Protein AF-A0A920KNQ4-F1 (afdb_monomer)

Foldseek 3Di:
DVCQLPDQEEEAEDELVVADDPVSLVVLVVNVVSVHHYAYEHEDCVPHDQCSSCVRVVVSVDPHYFYYYVVVRGRVVVNVCVVCVVVCDDDDDPPPPPVVPDDD

pLDDT: mean 85.43, std 14.53, range [45.97, 97.25]

Radius of gyration: 18.88 Å; Cα contacts (8 Å, |Δi|>4): 114; chains: 1; bounding box: 45×58×35 Å

Structure (mmCIF, N/CA/C/O backbone):
data_AF-A0A920KNQ4-F1
#
_entry.id   AF-A0A920KNQ4-F1
#
loop_
_atom_site.group_PDB
_atom_site.id
_atom_site.type_symbol
_atom_site.label_atom_id
_atom_site.label_alt_id
_atom_site.label_comp_id
_atom_site.label_asym_id
_atom_site.label_entity_id
_atom_site.label_seq_id
_atom_site.pdbx_PDB_ins_code
_atom_site.Cartn_x
_atom_site.Cartn_y
_atom_site.Cartn_z
_atom_site.occupancy
_atom_site.B_iso_or_equiv
_atom_site.auth_seq_id
_atom_site.auth_comp_id
_atom_site.auth_asym_id
_atom_site.auth_atom_id
_atom_site.pdbx_PDB_model_num
ATOM 1 N N . MET A 1 1 ? -18.143 -5.993 2.016 1.00 68.12 1 MET A N 1
ATOM 2 C CA . MET A 1 1 ? -17.535 -5.446 3.249 1.00 68.12 1 MET A CA 1
ATOM 3 C C . MET A 1 1 ? -17.301 -6.490 4.341 1.00 68.12 1 MET A C 1
ATOM 5 O O . MET A 1 1 ? -16.342 -6.309 5.073 1.00 68.12 1 MET A O 1
ATOM 9 N N . ALA A 1 2 ? -18.076 -7.586 4.433 1.00 80.88 2 ALA A N 1
ATOM 10 C CA . ALA A 1 2 ? -17.830 -8.662 5.414 1.00 80.88 2 ALA A CA 1
ATOM 11 C C . ALA A 1 2 ? -16.375 -9.174 5.406 1.00 80.88 2 ALA A C 1
ATOM 13 O O . ALA A 1 2 ? -15.750 -9.248 6.453 1.00 80.88 2 ALA A O 1
ATOM 14 N N . ALA A 1 3 ? -15.792 -9.359 4.218 1.00 87.06 3 ALA A N 1
ATOM 15 C CA . ALA A 1 3 ? -14.395 -9.770 4.077 1.00 87.06 3 ALA A CA 1
ATOM 16 C C . ALA A 1 3 ? -13.383 -8.821 4.755 1.00 87.06 3 ALA A C 1
ATOM 18 O O . ALA A 1 3 ? -12.422 -9.290 5.341 1.00 87.06 3 ALA A O 1
ATOM 19 N N . ILE A 1 4 ? -13.595 -7.499 4.718 1.00 86.75 4 ILE A N 1
ATOM 20 C CA . ILE A 1 4 ? -12.705 -6.532 5.394 1.00 86.75 4 ILE A CA 1
ATOM 21 C C . ILE A 1 4 ? -12.881 -6.616 6.914 1.00 86.75 4 ILE A C 1
ATOM 23 O O . ILE A 1 4 ? -11.916 -6.499 7.662 1.00 86.75 4 ILE A O 1
ATOM 27 N N . ALA A 1 5 ? -14.116 -6.824 7.377 1.00 86.25 5 ALA A N 1
ATOM 28 C CA . ALA A 1 5 ? -14.410 -6.953 8.800 1.00 86.25 5 ALA A CA 1
ATOM 29 C C . ALA A 1 5 ? -13.807 -8.236 9.400 1.00 86.25 5 ALA A C 1
ATOM 31 O O . ALA A 1 5 ? -13.310 -8.209 10.526 1.00 86.25 5 ALA A O 1
ATOM 32 N N . GLU A 1 6 ? -13.812 -9.329 8.640 1.00 90.56 6 GLU A N 1
ATOM 33 C CA . GLU A 1 6 ? -13.251 -10.623 9.040 1.00 90.56 6 GLU A CA 1
ATOM 34 C C . GLU A 1 6 ? -11.733 -10.699 8.845 1.00 90.56 6 GLU A C 1
ATOM 36 O O . GLU A 1 6 ? -11.073 -11.438 9.565 1.00 90.56 6 GLU A O 1
ATOM 41 N N . ALA A 1 7 ? -11.165 -9.918 7.920 1.00 92.12 7 ALA A N 1
ATOM 42 C CA . ALA A 1 7 ? -9.735 -9.942 7.646 1.00 92.12 7 ALA A CA 1
ATOM 43 C C . ALA A 1 7 ? -8.901 -9.439 8.829 1.00 92.12 7 ALA A C 1
ATOM 45 O O . ALA A 1 7 ? -9.199 -8.424 9.463 1.00 92.12 7 ALA A O 1
ATOM 46 N N . ASP A 1 8 ? -7.799 -10.134 9.052 1.00 91.44 8 ASP A N 1
ATOM 47 C CA . ASP A 1 8 ? -6.727 -9.778 9.970 1.00 91.44 8 ASP A CA 1
ATOM 48 C C . ASP A 1 8 ? -5.918 -8.561 9.495 1.00 91.44 8 ASP A C 1
ATOM 50 O O . ASP A 1 8 ? -5.600 -7.650 10.261 1.00 91.44 8 ASP A O 1
ATOM 54 N N . VAL A 1 9 ? -5.634 -8.527 8.193 1.00 93.12 9 VAL A N 1
ATOM 55 C CA . VAL A 1 9 ? -4.904 -7.460 7.508 1.00 93.12 9 VAL A CA 1
ATOM 56 C C . VAL A 1 9 ? -5.436 -7.305 6.086 1.00 93.12 9 VAL A C 1
ATOM 58 O O . VAL A 1 9 ? -5.807 -8.283 5.435 1.00 93.12 9 VAL A O 1
ATOM 61 N N . VAL A 1 10 ? -5.475 -6.070 5.587 1.00 94.88 10 VAL A N 1
ATOM 62 C CA . VAL A 1 10 ? -5.934 -5.755 4.228 1.00 94.88 10 VAL A CA 1
ATOM 63 C C . VAL A 1 10 ? -4.767 -5.289 3.360 1.00 94.88 10 VAL A C 1
ATOM 65 O O . VAL A 1 10 ? -3.984 -4.430 3.756 1.00 94.88 10 VAL A O 1
ATOM 68 N N . LEU A 1 11 ? -4.669 -5.812 2.138 1.00 96.06 11 LEU A N 1
ATOM 69 C CA . LEU A 1 11 ? -3.767 -5.284 1.113 1.00 96.06 11 LEU A CA 1
ATOM 70 C C . LEU A 1 11 ? -4.577 -4.426 0.141 1.00 96.06 11 LEU A C 1
ATOM 72 O O . LEU A 1 11 ? -5.382 -4.950 -0.630 1.00 96.06 11 LEU A O 1
ATOM 76 N N . LEU A 1 12 ? -4.379 -3.109 0.182 1.00 96.00 12 LEU A N 1
ATOM 77 C CA . LEU A 1 12 ? -4.985 -2.186 -0.770 1.00 96.00 12 LEU A CA 1
ATOM 78 C C . LEU A 1 12 ? -4.095 -2.104 -2.012 1.00 96.00 12 LEU A C 1
ATOM 80 O O . LEU A 1 12 ? -3.032 -1.493 -1.974 1.00 96.00 12 LEU A O 1
ATOM 84 N N . LEU A 1 13 ? -4.517 -2.741 -3.101 1.00 95.81 13 LEU A N 1
ATOM 85 C CA . LEU A 1 13 ? -3.758 -2.800 -4.348 1.00 95.81 13 LEU A CA 1
ATOM 86 C C . LEU A 1 13 ? -4.149 -1.651 -5.287 1.00 95.81 13 LEU A C 1
ATOM 88 O O . LEU A 1 13 ? -5.316 -1.539 -5.656 1.00 95.81 13 LEU A O 1
ATOM 92 N N . VAL A 1 14 ? -3.169 -0.862 -5.723 1.00 95.44 14 VAL A N 1
ATOM 93 C CA . VAL A 1 14 ? -3.333 0.253 -6.675 1.00 95.44 14 VAL A CA 1
ATOM 94 C C . VAL A 1 14 ? -2.428 0.071 -7.896 1.00 95.44 14 VAL A C 1
ATOM 96 O O . VAL A 1 14 ? -1.510 -0.753 -7.890 1.00 95.44 14 VAL A O 1
ATOM 99 N N . ASP A 1 15 ? -2.699 0.812 -8.970 1.00 93.62 15 ASP A N 1
ATOM 100 C CA . ASP A 1 15 ? -1.928 0.764 -10.216 1.00 93.62 15 ASP A CA 1
ATOM 101 C C . ASP A 1 15 ? -0.935 1.933 -10.290 1.00 93.62 15 ASP A C 1
ATOM 103 O O . ASP A 1 15 ? -1.315 3.073 -10.547 1.00 93.62 15 ASP A O 1
ATOM 107 N N . GLY A 1 16 ? 0.354 1.644 -10.112 1.00 92.81 16 GLY A N 1
ATOM 108 C CA . GLY A 1 16 ? 1.420 2.643 -10.155 1.00 92.81 16 GLY A CA 1
ATOM 109 C C . GLY A 1 16 ? 1.639 3.285 -11.527 1.00 92.81 16 GLY A C 1
ATOM 11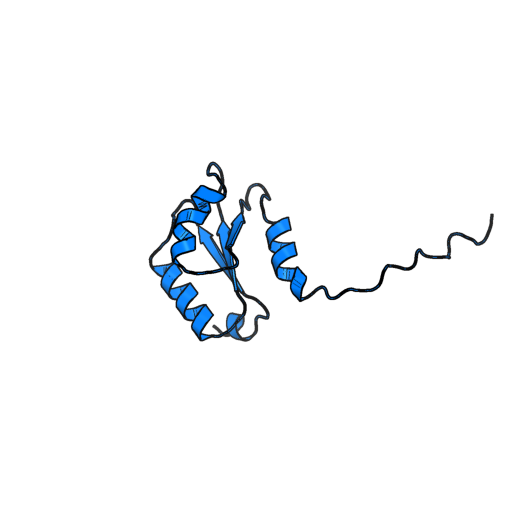0 O O . GLY A 1 16 ? 2.206 4.368 -11.595 1.00 92.81 16 GLY A O 1
ATOM 111 N N . ARG A 1 17 ? 1.176 2.668 -12.625 1.00 90.12 17 ARG A N 1
ATOM 112 C CA . ARG A 1 17 ? 1.241 3.273 -13.970 1.00 90.12 17 ARG A CA 1
ATOM 113 C C . ARG A 1 17 ? 0.084 4.219 -14.231 1.00 90.12 17 ARG A C 1
ATOM 115 O O . ARG A 1 17 ? 0.244 5.168 -14.994 1.00 90.12 17 ARG A O 1
ATOM 122 N N . ALA A 1 18 ? -1.074 3.937 -13.641 1.00 90.62 18 ALA A N 1
ATOM 123 C CA . ALA A 1 18 ? -2.220 4.836 -13.694 1.00 90.62 18 ALA A CA 1
ATOM 124 C C . ALA A 1 18 ? -2.047 6.044 -12.757 1.00 90.62 18 ALA A C 1
ATOM 126 O O . ALA A 1 18 ? -2.744 7.043 -12.932 1.00 90.62 18 ALA A O 1
ATOM 127 N N . GLY A 1 19 ? -1.131 5.950 -11.786 1.00 90.75 19 GLY A N 1
ATOM 128 C CA . GLY A 1 19 ? -0.959 6.950 -10.737 1.00 90.75 19 GLY A CA 1
ATOM 129 C C . GLY A 1 19 ? -2.143 6.962 -9.773 1.00 90.75 19 GLY A C 1
ATOM 130 O O . GLY A 1 19 ? -3.005 6.079 -9.814 1.00 90.75 19 GLY A O 1
ATOM 131 N N . LEU A 1 20 ? -2.192 7.971 -8.902 1.00 92.94 20 LEU A N 1
ATOM 132 C CA . LEU A 1 20 ? -3.267 8.079 -7.919 1.00 92.94 20 LEU A CA 1
ATOM 133 C C . LEU A 1 20 ? -4.616 8.367 -8.593 1.00 92.94 20 LEU A C 1
ATOM 135 O O . LEU A 1 20 ? -4.754 9.340 -9.337 1.00 92.94 20 LEU A O 1
ATOM 139 N N . GLN A 1 21 ? -5.626 7.546 -8.296 1.00 93.50 21 GLN A N 1
ATOM 140 C CA . GLN A 1 21 ? -6.987 7.731 -8.791 1.00 93.50 21 GLN A CA 1
ATOM 141 C C . GLN A 1 21 ? -7.920 8.259 -7.687 1.00 93.50 21 GLN A C 1
ATOM 143 O O . GLN A 1 21 ? -7.756 7.904 -6.520 1.00 93.50 21 GLN A O 1
ATOM 148 N N . PRO A 1 22 ? -8.980 9.023 -8.027 1.00 88.31 22 PRO A N 1
ATOM 149 C CA . PRO A 1 22 ? -9.934 9.539 -7.035 1.00 88.31 22 PRO A CA 1
ATOM 150 C C . PRO A 1 22 ? -10.594 8.455 -6.162 1.00 88.31 22 PRO A C 1
ATOM 152 O O . PRO A 1 22 ? -10.989 8.701 -5.022 1.00 88.31 22 PRO A O 1
ATOM 155 N N . GLY A 1 23 ? -10.723 7.234 -6.692 1.00 91.81 23 GLY A N 1
ATOM 156 C CA . GLY A 1 23 ? -11.249 6.091 -5.944 1.00 91.81 23 GLY A CA 1
ATOM 157 C C . GLY A 1 23 ? -10.322 5.610 -4.822 1.00 91.81 23 GLY A C 1
ATOM 158 O O . GLY A 1 23 ? -10.813 5.122 -3.803 1.00 91.81 23 GLY A O 1
ATOM 159 N N . ASP A 1 24 ? -9.008 5.790 -4.964 1.00 93.94 24 ASP A N 1
ATOM 160 C CA . ASP A 1 24 ? -8.012 5.290 -4.011 1.00 93.94 24 ASP A CA 1
ATOM 161 C C . ASP A 1 24 ? -8.084 6.054 -2.683 1.00 93.94 24 ASP A C 1
ATOM 163 O O . ASP A 1 24 ? -8.069 5.446 -1.612 1.00 93.94 24 ASP A O 1
ATOM 167 N N . GLU A 1 25 ? -8.270 7.378 -2.736 1.00 92.81 25 GLU A N 1
ATOM 168 C CA . GLU A 1 25 ? -8.470 8.220 -1.546 1.00 92.81 25 GLU A CA 1
ATOM 169 C C . GLU A 1 25 ? -9.694 7.784 -0.733 1.00 92.81 25 GLU A C 1
ATOM 171 O O . GLU A 1 25 ? -9.655 7.709 0.501 1.00 92.81 25 GLU A O 1
ATOM 176 N N . SER A 1 26 ? -10.782 7.443 -1.430 1.00 93.38 26 SER A N 1
ATOM 177 C CA . SER A 1 26 ? -12.015 6.963 -0.800 1.00 93.38 26 SER A CA 1
ATOM 178 C C . SER A 1 26 ? -11.804 5.611 -0.110 1.00 93.38 26 SER A C 1
ATOM 180 O O . SER A 1 26 ? -12.295 5.403 1.002 1.00 93.38 26 SER A O 1
ATOM 182 N N . LEU A 1 27 ? -11.035 4.706 -0.725 1.00 93.25 27 LEU A N 1
ATOM 183 C CA . LEU A 1 27 ? -10.705 3.400 -0.146 1.00 93.25 27 LEU A CA 1
ATOM 184 C C . LEU A 1 27 ? -9.789 3.527 1.076 1.00 93.25 27 LEU A C 1
ATOM 186 O O . LEU A 1 27 ? -10.058 2.898 2.098 1.00 93.25 27 LEU A O 1
ATOM 190 N N . VAL A 1 28 ? -8.757 4.374 1.014 1.00 94.12 28 VAL A N 1
ATOM 191 C CA . VAL A 1 28 ? -7.878 4.653 2.164 1.00 94.12 28 VAL A CA 1
ATOM 192 C C . VAL A 1 28 ? -8.672 5.246 3.324 1.00 94.12 28 VAL A C 1
ATOM 194 O O . VAL A 1 28 ? -8.515 4.819 4.469 1.00 94.12 28 VAL A O 1
ATOM 197 N N . THR A 1 29 ? -9.555 6.204 3.035 1.00 93.75 29 THR A N 1
ATOM 198 C CA . THR A 1 29 ? -10.418 6.824 4.048 1.00 93.75 29 THR A CA 1
ATOM 199 C C . THR A 1 29 ? -11.318 5.781 4.700 1.00 93.75 29 THR A C 1
ATOM 201 O O . THR A 1 29 ? -11.386 5.709 5.926 1.00 93.75 29 THR A O 1
ATOM 204 N N . HIS A 1 30 ? -11.939 4.919 3.893 1.00 92.75 30 HIS A N 1
ATOM 205 C CA . HIS A 1 30 ? -12.771 3.834 4.395 1.00 92.75 30 HIS A CA 1
ATOM 206 C C . HIS A 1 30 ? -11.987 2.876 5.302 1.00 92.75 30 HIS A C 1
ATOM 208 O O . HIS A 1 30 ? -12.425 2.613 6.422 1.00 92.75 30 HIS A O 1
ATOM 214 N N . LEU A 1 31 ? -10.808 2.415 4.862 1.00 93.50 31 LEU A N 1
ATOM 215 C CA . LEU A 1 31 ? -9.970 1.490 5.630 1.00 93.50 31 LEU A CA 1
ATOM 216 C C . LEU A 1 31 ? -9.535 2.084 6.975 1.00 93.50 31 LEU A C 1
ATOM 218 O O . LEU A 1 31 ? -9.646 1.401 7.997 1.00 93.50 31 LEU A O 1
ATOM 222 N N . ARG A 1 32 ? -9.155 3.371 6.997 1.00 92.94 32 ARG A N 1
ATOM 223 C CA . ARG A 1 32 ? -8.866 4.114 8.235 1.00 92.94 32 ARG A CA 1
ATOM 224 C C . ARG A 1 32 ? -10.060 4.143 9.185 1.00 92.94 32 ARG A C 1
ATOM 226 O O . ARG A 1 32 ? -9.879 3.911 10.376 1.00 92.94 32 ARG A O 1
ATOM 233 N N . THR A 1 33 ? -11.270 4.392 8.681 1.00 92.62 33 THR A N 1
ATOM 234 C CA . THR A 1 33 ? -12.484 4.410 9.515 1.00 92.62 33 THR A CA 1
ATOM 235 C C . THR A 1 33 ? -12.799 3.039 10.116 1.00 92.62 33 THR A C 1
ATOM 237 O O . THR A 1 33 ? -13.256 2.969 11.253 1.00 92.62 33 THR A O 1
ATOM 240 N N . THR A 1 34 ? -12.528 1.943 9.401 1.00 90.75 34 THR A N 1
ATOM 241 C CA . THR A 1 34 ? -12.680 0.581 9.948 1.00 90.75 34 THR A CA 1
ATOM 242 C C . THR A 1 34 ? -11.674 0.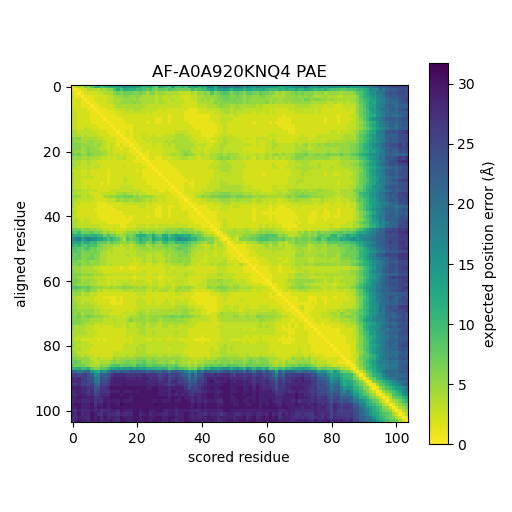231 11.046 1.00 90.75 34 THR A C 1
ATOM 244 O O . THR A 1 34 ? -11.911 -0.726 11.778 1.00 90.75 34 THR A O 1
ATOM 247 N N . GLY A 1 35 ? -10.543 0.941 11.147 1.00 89.19 35 GLY A N 1
ATOM 248 C CA . GLY A 1 35 ? -9.477 0.647 12.115 1.00 89.19 35 GLY A CA 1
ATOM 249 C C . GLY A 1 35 ? -8.714 -0.659 11.852 1.00 89.19 35 GLY A C 1
ATOM 250 O O . GLY A 1 35 ? -7.918 -1.083 12.687 1.00 89.19 35 GLY A O 1
ATOM 251 N N . LYS A 1 36 ? -8.949 -1.311 10.708 1.00 89.81 36 LYS A N 1
ATOM 252 C CA . LYS A 1 36 ? -8.257 -2.544 10.320 1.00 89.81 36 LYS A CA 1
ATOM 253 C C . LYS A 1 36 ? -6.841 -2.226 9.824 1.00 89.81 36 LYS A C 1
ATOM 255 O O . LYS A 1 36 ? -6.696 -1.302 9.019 1.00 89.81 36 LYS A O 1
ATOM 260 N N . PRO A 1 37 ? -5.812 -2.991 10.239 1.00 91.81 37 PRO A N 1
ATOM 261 C CA . PRO A 1 37 ? -4.472 -2.860 9.680 1.00 91.81 37 PRO A CA 1
ATOM 262 C C . PRO A 1 37 ? -4.504 -3.036 8.162 1.00 91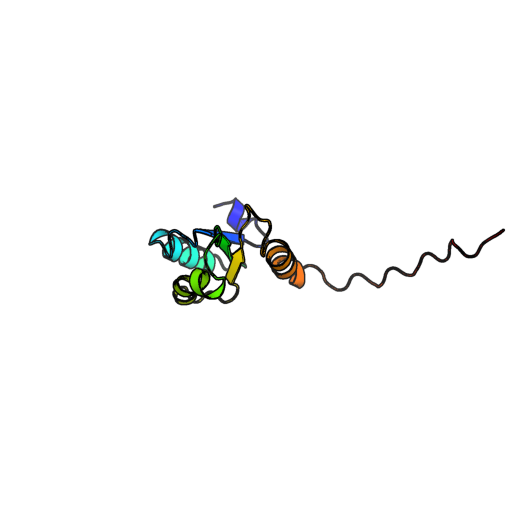.81 37 PRO A C 1
ATOM 264 O O . PRO A 1 37 ? -5.096 -3.992 7.652 1.00 91.81 37 PRO A O 1
ATOM 267 N N . PHE A 1 38 ? -3.867 -2.125 7.429 1.00 94.69 38 PHE A N 1
ATOM 268 C CA . PHE A 1 38 ? -3.765 -2.241 5.982 1.00 94.69 38 PHE A CA 1
ATOM 269 C C . PHE A 1 38 ? -2.404 -1.795 5.455 1.00 94.69 38 PHE A C 1
ATOM 271 O O . PHE A 1 38 ? -1.728 -0.955 6.046 1.00 94.69 38 PHE A O 1
ATOM 278 N N . HIS A 1 39 ? -2.026 -2.368 4.316 1.00 96.12 39 HIS A N 1
ATOM 279 C CA . HIS A 1 39 ? -0.816 -2.037 3.572 1.00 96.12 39 HIS A CA 1
ATOM 280 C C . HIS A 1 39 ? -1.219 -1.536 2.189 1.00 96.12 39 HIS A C 1
ATOM 282 O O . HIS A 1 39 ? -2.059 -2.155 1.529 1.00 96.12 39 HIS A O 1
ATOM 288 N N . LEU A 1 40 ? -0.613 -0.441 1.735 1.00 97.00 40 LEU A N 1
ATOM 289 C CA . LEU A 1 40 ? -0.798 0.039 0.371 1.00 97.00 40 LEU A CA 1
ATOM 290 C C . LEU A 1 40 ? 0.205 -0.666 -0.541 1.00 97.00 40 LEU A C 1
ATOM 292 O O . LEU A 1 40 ? 1.409 -0.625 -0.302 1.00 97.00 40 LEU A O 1
ATOM 296 N N . VAL A 1 41 ? -0.284 -1.310 -1.592 1.00 97.25 41 VAL A N 1
ATOM 297 C CA . VAL A 1 41 ? 0.525 -2.072 -2.540 1.00 97.25 41 VAL A CA 1
ATOM 298 C C . VAL A 1 41 ? 0.425 -1.409 -3.907 1.00 97.25 41 VAL A C 1
ATOM 300 O O . VAL A 1 41 ? -0.600 -1.504 -4.579 1.00 97.25 41 VAL A O 1
ATOM 303 N N . VAL A 1 42 ? 1.497 -0.742 -4.327 1.00 96.44 42 VAL A N 1
ATOM 304 C CA . VAL A 1 42 ? 1.571 -0.061 -5.625 1.00 96.44 42 VAL A CA 1
ATOM 305 C C . VAL A 1 42 ? 2.075 -1.059 -6.658 1.00 96.44 42 VAL A C 1
ATOM 307 O O . VAL A 1 42 ? 3.261 -1.377 -6.704 1.00 96.44 42 VAL A O 1
ATOM 310 N N . ASN A 1 43 ? 1.171 -1.614 -7.459 1.00 95.81 43 ASN A N 1
ATOM 311 C CA . ASN A 1 43 ? 1.492 -2.650 -8.435 1.00 95.81 43 ASN A CA 1
ATOM 312 C C . ASN A 1 43 ? 1.813 -2.061 -9.813 1.00 95.81 43 ASN A C 1
ATOM 314 O O . ASN A 1 43 ? 1.530 -0.901 -10.092 1.00 95.81 43 ASN A O 1
ATOM 318 N N . LYS A 1 44 ? 2.340 -2.902 -10.706 1.00 94.12 44 LYS A N 1
ATOM 319 C CA . LYS A 1 44 ? 2.688 -2.562 -12.094 1.00 94.12 44 LYS A CA 1
ATOM 320 C C . LYS A 1 44 ? 3.793 -1.515 -12.213 1.00 94.12 44 LYS A C 1
ATOM 322 O O . LYS A 1 44 ? 3.811 -0.736 -13.153 1.00 94.12 44 LYS A O 1
ATOM 327 N N . ILE A 1 45 ? 4.771 -1.522 -11.311 1.00 92.62 45 ILE A N 1
ATOM 328 C CA . ILE A 1 45 ? 5.942 -0.632 -11.428 1.00 92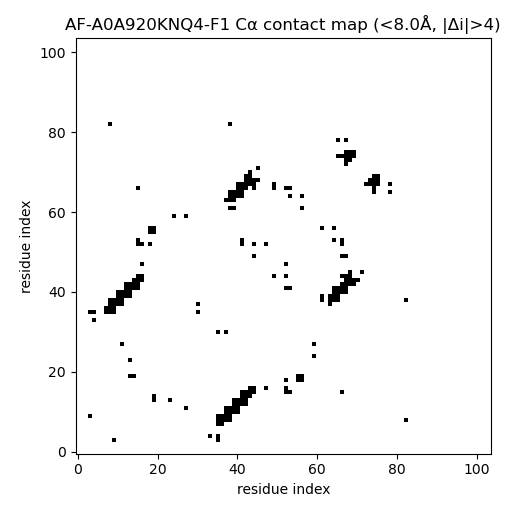.62 45 ILE A CA 1
ATOM 329 C C . ILE A 1 45 ? 6.914 -1.062 -12.552 1.00 92.62 45 ILE A C 1
ATOM 331 O O . ILE A 1 45 ? 8.084 -0.684 -12.567 1.00 92.62 45 ILE A O 1
ATOM 335 N N . ASP A 1 46 ? 6.478 -1.911 -13.488 1.00 89.44 46 ASP A N 1
ATOM 336 C CA . ASP A 1 46 ? 7.275 -2.300 -14.645 1.00 89.44 46 ASP A CA 1
ATOM 337 C C . ASP A 1 46 ? 7.695 -1.068 -15.458 1.00 89.44 46 ASP A C 1
ATOM 339 O O . ASP A 1 46 ? 6.877 -0.258 -15.881 1.00 89.44 46 ASP A O 1
ATOM 343 N N . GLY A 1 47 ? 9.006 -0.914 -15.653 1.00 82.69 47 GLY A N 1
ATOM 344 C CA . GLY A 1 47 ? 9.574 0.206 -16.408 1.00 82.69 47 GLY A CA 1
ATOM 345 C C . GLY A 1 47 ? 9.609 1.550 -15.672 1.00 82.69 47 GLY A C 1
ATOM 346 O O . GLY A 1 47 ? 10.094 2.519 -16.250 1.00 82.69 47 GLY A O 1
ATOM 347 N N . VAL A 1 48 ? 9.163 1.615 -14.413 1.00 79.06 48 VAL A N 1
ATOM 348 C CA . VAL A 1 48 ? 9.202 2.819 -13.568 1.00 79.06 48 VAL A CA 1
ATOM 349 C C . VAL A 1 48 ? 10.021 2.518 -12.305 1.00 79.06 48 VAL A C 1
ATOM 351 O O . VAL A 1 48 ? 10.001 1.400 -11.790 1.00 79.06 48 VAL A O 1
ATOM 354 N N . GLY A 1 49 ? 10.811 3.482 -11.825 1.00 82.44 49 GLY A N 1
ATOM 355 C CA . GLY A 1 49 ? 11.555 3.325 -10.568 1.00 82.44 49 GLY A CA 1
ATOM 356 C C . GLY A 1 49 ? 10.614 3.226 -9.362 1.00 82.44 49 GLY A C 1
A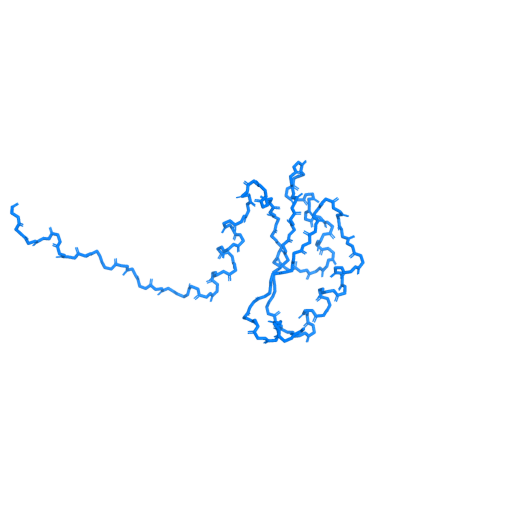TOM 357 O O . GLY A 1 49 ? 9.549 3.837 -9.380 1.00 82.44 49 GLY A O 1
ATOM 358 N N . GLU A 1 50 ? 11.007 2.489 -8.316 1.00 84.56 50 GLU A N 1
ATOM 359 C CA . GLU A 1 50 ? 10.195 2.306 -7.095 1.00 84.56 50 GLU A CA 1
ATOM 360 C C . GLU A 1 50 ? 9.774 3.648 -6.476 1.00 84.56 50 GLU A C 1
ATOM 362 O O . GLU A 1 50 ? 8.594 3.846 -6.196 1.00 84.56 50 GLU A O 1
ATOM 367 N N . ASP A 1 51 ? 10.712 4.593 -6.363 1.00 85.88 51 ASP A N 1
ATOM 368 C CA . ASP A 1 51 ? 10.467 5.917 -5.776 1.00 85.88 51 ASP A CA 1
ATOM 369 C C . ASP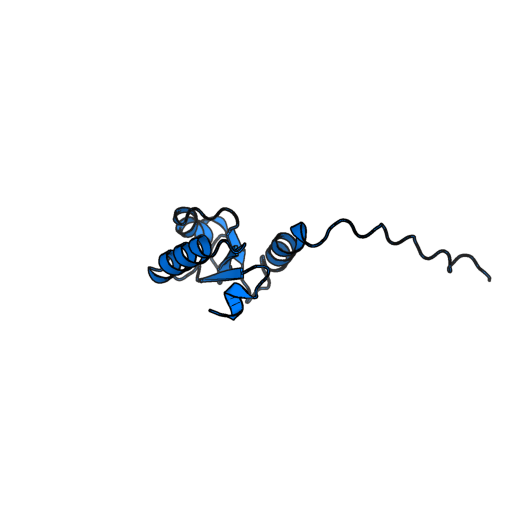 A 1 51 ? 9.493 6.762 -6.607 1.00 85.88 51 ASP A C 1
ATOM 371 O O . ASP A 1 51 ? 8.656 7.475 -6.059 1.00 85.88 51 ASP A O 1
ATOM 375 N N . ILE A 1 52 ? 9.578 6.659 -7.938 1.00 87.62 52 ILE A N 1
ATOM 376 C CA . ILE A 1 52 ? 8.699 7.389 -8.862 1.00 87.62 52 ILE A CA 1
ATOM 377 C C . ILE A 1 52 ? 7.296 6.790 -8.817 1.00 87.62 52 ILE A C 1
ATOM 379 O O . ILE A 1 52 ? 6.315 7.515 -8.767 1.00 87.62 52 ILE A O 1
ATOM 383 N N . ALA A 1 53 ? 7.182 5.463 -8.806 1.00 86.50 53 ALA A N 1
ATOM 384 C CA . ALA A 1 53 ? 5.880 4.818 -8.725 1.00 86.50 53 ALA A CA 1
ATOM 385 C C . ALA A 1 53 ? 5.185 5.086 -7.380 1.00 86.50 53 ALA A C 1
ATOM 387 O O . ALA A 1 53 ? 3.962 5.135 -7.333 1.00 86.50 53 ALA A O 1
ATOM 388 N N . ALA A 1 54 ? 5.945 5.253 -6.293 1.00 88.69 54 ALA A N 1
ATOM 389 C CA . ALA A 1 54 ? 5.407 5.532 -4.965 1.00 88.69 54 ALA A CA 1
ATOM 390 C C . ALA A 1 54 ? 5.138 7.025 -4.697 1.00 88.69 54 ALA A C 1
ATOM 392 O O . ALA A 1 54 ? 4.373 7.326 -3.777 1.00 88.69 54 ALA A O 1
ATOM 393 N N . SER A 1 55 ? 5.724 7.952 -5.473 1.00 91.12 55 SER A N 1
ATOM 394 C CA . SER A 1 55 ? 5.686 9.399 -5.190 1.00 91.12 55 SER A CA 1
ATOM 395 C C . SER A 1 55 ? 4.270 9.922 -4.979 1.00 91.12 55 SER A C 1
ATOM 397 O O . SER A 1 55 ? 3.980 10.583 -3.981 1.00 91.12 55 SER A O 1
ATOM 399 N N . ASP A 1 56 ? 3.375 9.548 -5.887 1.00 89.31 56 ASP A N 1
ATOM 400 C CA . ASP A 1 56 ? 1.996 10.027 -5.927 1.00 89.31 56 ASP A CA 1
ATOM 401 C C . ASP A 1 56 ? 1.140 9.422 -4.813 1.00 89.31 56 ASP A C 1
ATOM 403 O O . ASP A 1 56 ? 0.053 9.912 -4.530 1.00 89.31 56 ASP A O 1
ATOM 407 N N . PHE A 1 57 ? 1.607 8.361 -4.159 1.00 93.81 57 PHE A N 1
ATOM 408 C CA . PHE A 1 57 ? 0.858 7.671 -3.114 1.00 93.81 57 PHE A CA 1
ATOM 409 C C . PHE A 1 57 ? 1.260 8.122 -1.707 1.00 93.81 57 PHE A C 1
ATOM 411 O O . PHE A 1 57 ? 0.483 7.936 -0.772 1.00 93.81 57 PHE A O 1
ATOM 418 N N . TYR A 1 58 ? 2.404 8.798 -1.537 1.00 92.06 58 TYR A N 1
ATOM 419 C CA . TYR A 1 58 ? 2.771 9.397 -0.247 1.00 92.06 58 TYR A CA 1
ATOM 420 C C . TYR A 1 58 ? 1.768 10.457 0.223 1.00 92.06 58 TYR A C 1
ATOM 422 O O . TYR A 1 58 ? 1.550 10.600 1.426 1.00 92.06 58 TYR A O 1
ATOM 430 N N . GLN A 1 59 ? 1.095 11.153 -0.701 1.00 92.38 59 GLN A N 1
ATOM 431 C CA . GLN A 1 59 ? 0.069 12.144 -0.353 1.00 92.38 59 GLN A CA 1
ATOM 432 C C . GLN A 1 59 ? -1.153 11.535 0.354 1.00 92.38 59 GLN A C 1
ATOM 434 O O . GLN A 1 59 ? -1.876 12.242 1.051 1.00 92.38 59 GLN A O 1
ATOM 439 N N . LEU A 1 60 ? -1.353 10.215 0.248 1.00 93.12 60 LEU A N 1
ATOM 440 C CA . LEU A 1 60 ? -2.394 9.509 0.992 1.00 93.12 60 LEU A CA 1
ATOM 441 C C . LEU A 1 60 ? -2.094 9.442 2.496 1.00 93.12 60 LEU A C 1
ATOM 443 O O . LEU A 1 60 ? -2.998 9.132 3.275 1.00 93.12 60 LEU A O 1
ATOM 447 N N . GLY A 1 61 ? -0.856 9.721 2.924 1.00 92.06 61 GLY A N 1
ATOM 448 C CA . GLY A 1 61 ? -0.421 9.667 4.323 1.00 92.06 61 GLY A CA 1
ATOM 449 C C . GLY A 1 61 ? -0.414 8.247 4.894 1.00 92.06 61 GLY A C 1
ATOM 450 O O . GLY A 1 61 ? -0.755 8.046 6.058 1.00 92.06 61 GLY A O 1
ATOM 451 N N . VAL A 1 62 ? -0.161 7.250 4.047 1.00 92.75 62 VAL A N 1
ATOM 452 C CA . VAL A 1 62 ? -0.063 5.843 4.449 1.00 92.75 62 VAL A CA 1
ATOM 453 C C . VAL A 1 62 ? 1.403 5.516 4.711 1.00 92.75 62 VAL A C 1
ATOM 455 O O . VAL A 1 62 ? 2.242 5.763 3.851 1.00 92.75 62 VAL A O 1
ATOM 458 N N . ASP A 1 63 ? 1.704 4.931 5.869 1.00 86.88 63 ASP A N 1
ATOM 459 C CA . ASP A 1 63 ? 3.089 4.639 6.262 1.00 86.88 63 ASP A CA 1
ATOM 460 C C . ASP A 1 63 ? 3.663 3.408 5.539 1.00 86.88 63 ASP A C 1
ATOM 462 O O . ASP A 1 63 ? 4.830 3.371 5.154 1.00 86.88 63 ASP A O 1
ATOM 466 N N . LEU A 1 64 ? 2.835 2.377 5.341 1.00 91.06 64 LEU A N 1
ATOM 467 C CA . LEU A 1 64 ? 3.253 1.079 4.806 1.00 91.06 64 LEU A CA 1
ATOM 468 C C . LEU A 1 64 ? 2.943 0.973 3.309 1.00 91.06 64 LEU A C 1
ATOM 470 O O . LEU A 1 64 ? 1.960 0.341 2.914 1.00 91.06 64 LEU A O 1
ATOM 474 N N . ILE A 1 65 ? 3.799 1.583 2.485 1.00 95.31 65 ILE A N 1
ATOM 475 C CA . ILE A 1 65 ? 3.717 1.546 1.016 1.00 95.31 65 ILE A CA 1
ATOM 476 C C . ILE A 1 65 ? 4.692 0.504 0.449 1.00 95.31 65 ILE A C 1
ATOM 478 O O . ILE A 1 65 ? 5.884 0.511 0.755 1.00 95.31 65 ILE A O 1
ATOM 482 N N . HIS A 1 66 ? 4.183 -0.378 -0.413 1.00 96.06 66 HIS A N 1
ATOM 483 C CA . HIS A 1 66 ? 4.922 -1.491 -1.010 1.00 96.06 66 HIS A CA 1
ATOM 484 C C . HIS A 1 66 ? 4.853 -1.431 -2.539 1.00 96.06 66 HIS A C 1
ATOM 486 O O . HIS A 1 66 ? 3.873 -1.902 -3.122 1.00 96.06 66 HIS A O 1
ATOM 492 N N . PRO A 1 67 ? 5.870 -0.872 -3.213 1.00 95.62 67 PRO A N 1
ATOM 493 C CA . PRO A 1 67 ? 5.957 -0.918 -4.666 1.00 95.62 67 PRO A CA 1
ATOM 494 C C . PRO A 1 67 ? 6.323 -2.336 -5.136 1.00 95.62 67 PRO A C 1
ATOM 496 O O . PRO A 1 67 ? 7.308 -2.926 -4.686 1.00 95.62 67 PRO A O 1
ATOM 499 N N . ILE A 1 68 ? 5.524 -2.902 -6.046 1.00 96.25 68 ILE A N 1
ATOM 500 C CA . ILE A 1 68 ? 5.727 -4.243 -6.608 1.00 96.25 68 ILE A CA 1
ATOM 501 C C . ILE A 1 68 ? 5.517 -4.274 -8.127 1.00 96.25 68 ILE A C 1
ATOM 503 O O . ILE A 1 68 ? 4.713 -3.536 -8.697 1.00 96.25 68 ILE A O 1
ATOM 507 N N . ALA A 1 69 ? 6.192 -5.212 -8.791 1.00 95.38 69 ALA A N 1
ATOM 508 C CA . ALA A 1 69 ? 5.849 -5.624 -10.152 1.00 95.38 69 ALA A CA 1
ATOM 509 C C . ALA A 1 69 ? 5.515 -7.115 -10.128 1.00 95.38 69 ALA A C 1
ATOM 511 O O . ALA A 1 69 ? 6.407 -7.961 -10.240 1.00 95.38 69 ALA A O 1
ATOM 512 N N . ALA A 1 70 ? 4.230 -7.438 -9.954 1.00 93.06 70 ALA A N 1
ATOM 513 C CA . ALA A 1 70 ? 3.773 -8.821 -9.818 1.00 93.06 70 ALA A CA 1
ATOM 514 C C . ALA A 1 70 ? 4.121 -9.684 -11.046 1.00 93.06 70 ALA A C 1
ATOM 516 O O . ALA A 1 70 ? 4.554 -10.823 -10.890 1.00 93.06 70 ALA A O 1
ATOM 517 N N . SER A 1 71 ? 4.035 -9.116 -12.255 1.00 93.00 71 SER A N 1
ATOM 518 C CA . SER A 1 71 ? 4.410 -9.764 -13.525 1.00 93.00 71 SER A CA 1
ATOM 519 C C . SER A 1 71 ? 5.875 -10.211 -13.588 1.00 93.00 71 SER A C 1
ATOM 521 O O . SER A 1 71 ? 6.207 -11.136 -14.325 1.00 93.00 71 SER A O 1
ATOM 523 N N . HIS A 1 72 ? 6.746 -9.580 -12.800 1.00 91.69 72 HIS A N 1
ATOM 524 C CA . HIS A 1 72 ? 8.176 -9.879 -12.722 1.00 91.69 72 HIS A CA 1
ATOM 525 C C . HIS A 1 72 ? 8.605 -10.371 -11.333 1.00 91.69 72 HIS A C 1
ATOM 527 O O . HIS A 1 72 ? 9.800 -10.453 -11.055 1.00 91.69 72 HIS A O 1
ATOM 533 N N . ASN A 1 73 ? 7.645 -10.679 -10.451 1.00 90.62 73 ASN A N 1
ATOM 534 C CA . ASN A 1 73 ? 7.873 -11.117 -9.072 1.00 90.62 73 ASN A CA 1
ATOM 535 C C . ASN A 1 73 ? 8.794 -10.181 -8.250 1.00 90.62 73 ASN A C 1
ATOM 537 O O . ASN A 1 73 ? 9.496 -10.611 -7.332 1.00 90.62 73 ASN A O 1
ATOM 541 N N . ARG A 1 74 ? 8.815 -8.882 -8.580 1.00 92.88 74 ARG A N 1
ATOM 542 C CA . ARG A 1 74 ? 9.630 -7.875 -7.884 1.00 92.88 74 ARG A CA 1
ATOM 543 C C . ARG A 1 74 ? 8.861 -7.308 -6.698 1.00 92.88 74 ARG A C 1
ATOM 545 O O . ARG A 1 74 ? 7.677 -7.011 -6.828 1.00 92.88 74 ARG A O 1
ATOM 552 N N . GLY A 1 75 ? 9.530 -7.154 -5.556 1.00 92.00 75 GLY A N 1
ATOM 553 C CA . GLY A 1 75 ? 8.953 -6.563 -4.341 1.00 92.00 75 GLY A CA 1
ATOM 554 C C . GLY A 1 75 ? 7.983 -7.479 -3.583 1.00 92.00 75 GLY A C 1
ATOM 555 O O . GLY A 1 75 ? 7.788 -7.292 -2.387 1.00 92.00 75 GLY A O 1
ATOM 556 N N . VAL A 1 76 ? 7.457 -8.534 -4.218 1.00 94.69 76 VAL A N 1
ATOM 557 C CA . VAL A 1 76 ? 6.470 -9.457 -3.626 1.00 94.69 76 VAL A CA 1
ATOM 558 C C . VAL A 1 76 ? 6.993 -10.127 -2.354 1.00 94.69 76 VAL A C 1
ATOM 560 O O . VAL A 1 76 ? 6.308 -10.134 -1.339 1.00 94.69 76 VAL A O 1
ATOM 563 N N . ARG A 1 77 ? 8.231 -10.640 -2.355 1.00 94.06 77 ARG A N 1
ATOM 564 C CA . ARG A 1 77 ? 8.821 -11.265 -1.154 1.00 94.06 77 ARG A CA 1
ATOM 565 C C . ARG A 1 77 ? 8.950 -10.282 0.012 1.00 94.06 77 ARG A C 1
ATOM 567 O O . ARG A 1 77 ? 8.666 -10.649 1.147 1.00 94.06 77 ARG A O 1
ATOM 574 N N .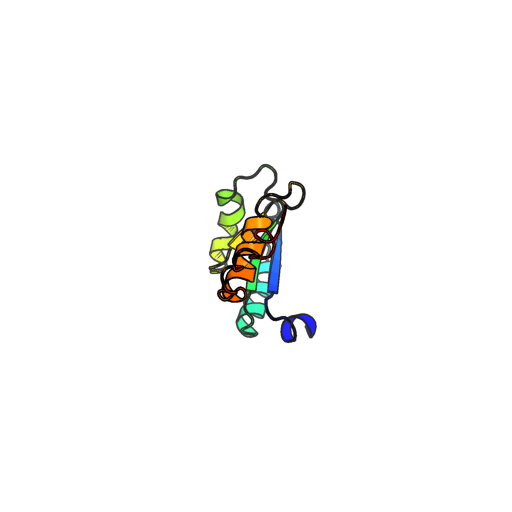 LYS A 1 78 ? 9.349 -9.038 -0.276 1.00 94.06 78 LYS A N 1
ATOM 575 C CA . LYS A 1 78 ? 9.477 -7.964 0.719 1.00 94.06 78 LYS A CA 1
ATOM 576 C C . LYS A 1 78 ? 8.107 -7.573 1.279 1.00 94.06 78 LYS A C 1
ATOM 578 O O . LYS A 1 78 ? 7.976 -7.465 2.492 1.00 94.06 78 LYS A O 1
ATOM 583 N N . LEU A 1 79 ? 7.095 -7.447 0.415 1.00 95.00 79 LEU A N 1
ATOM 584 C CA . LEU A 1 79 ? 5.702 -7.228 0.809 1.00 95.00 79 LEU A CA 1
ATOM 585 C C . LEU A 1 79 ? 5.225 -8.327 1.766 1.00 95.00 79 LEU A C 1
ATOM 587 O O . LEU A 1 79 ? 4.803 -8.024 2.875 1.00 95.00 79 LEU A O 1
ATOM 591 N N . ILE A 1 80 ? 5.343 -9.598 1.368 1.00 94.12 80 ILE A N 1
ATOM 592 C CA . ILE A 1 80 ? 4.896 -10.731 2.191 1.00 94.12 80 ILE A CA 1
ATOM 593 C C . ILE A 1 80 ? 5.637 -10.764 3.531 1.00 94.12 80 ILE A C 1
ATOM 595 O O . ILE A 1 80 ? 5.001 -10.878 4.575 1.00 94.12 80 ILE A O 1
ATOM 599 N N . SER A 1 81 ? 6.962 -10.597 3.526 1.00 93.00 81 SER A N 1
ATOM 600 C CA . SER A 1 81 ? 7.750 -10.537 4.760 1.00 93.00 81 SER A CA 1
ATOM 601 C C . SER A 1 81 ? 7.317 -9.382 5.668 1.00 93.00 81 SER A C 1
ATOM 603 O O . SER A 1 81 ? 7.195 -9.582 6.870 1.00 93.00 81 SER A O 1
ATOM 605 N N . SER A 1 82 ? 7.037 -8.198 5.116 1.00 92.62 82 SER A N 1
ATOM 606 C CA . SER A 1 82 ? 6.586 -7.045 5.900 1.00 92.62 82 SER A CA 1
ATOM 607 C C . SER A 1 82 ? 5.192 -7.237 6.493 1.00 92.62 82 SER A C 1
ATOM 609 O O . SER A 1 82 ? 4.953 -6.766 7.600 1.00 92.62 82 SER A O 1
ATOM 611 N N . VAL A 1 83 ? 4.281 -7.877 5.758 1.00 93.25 83 VAL A N 1
ATOM 612 C CA . VAL A 1 83 ? 2.904 -8.137 6.204 1.00 93.25 83 VAL A CA 1
ATOM 613 C C . VAL A 1 83 ? 2.884 -9.200 7.298 1.00 93.25 83 VAL A C 1
ATOM 615 O O . VAL A 1 83 ? 2.151 -9.062 8.270 1.00 93.25 83 VAL A O 1
ATOM 618 N N . LEU A 1 84 ? 3.709 -10.241 7.161 1.00 91.38 84 LEU A N 1
ATOM 619 C CA . LEU A 1 84 ? 3.759 -11.351 8.112 1.00 91.38 84 LEU A CA 1
ATOM 620 C C . LEU A 1 84 ? 4.668 -11.090 9.318 1.00 91.38 84 LEU A C 1
ATOM 622 O O . LEU A 1 84 ? 4.505 -11.758 10.329 1.00 91.38 84 LEU A O 1
ATOM 626 N N . SER A 1 85 ? 5.602 -10.136 9.248 1.00 89.88 85 SER A N 1
ATOM 627 C CA . SER A 1 85 ? 6.558 -9.854 10.334 1.00 89.88 85 SER A CA 1
ATOM 628 C C . SER A 1 85 ? 5.899 -9.666 11.716 1.00 89.88 85 SER A C 1
ATOM 630 O O . SER A 1 85 ? 6.355 -10.302 12.660 1.00 89.88 85 SER A O 1
ATOM 632 N N . PRO A 1 86 ? 4.783 -8.920 11.865 1.00 86.25 86 PRO A N 1
ATOM 633 C CA . PRO A 1 86 ? 4.097 -8.800 13.159 1.00 86.25 86 PRO A CA 1
ATOM 634 C C . PRO A 1 86 ? 3.439 -10.093 13.672 1.00 86.25 86 PRO A C 1
ATOM 636 O O . PRO A 1 86 ? 3.049 -10.156 14.832 1.00 86.25 86 PRO A O 1
ATOM 639 N N . TRP A 1 87 ? 3.255 -11.085 12.798 1.00 84.81 87 TRP A N 1
ATOM 640 C CA . TRP A 1 87 ? 2.522 -12.333 13.050 1.00 84.81 87 TRP A CA 1
ATOM 641 C C . TRP A 1 87 ? 3.460 -13.515 13.281 1.00 84.81 87 TRP A C 1
ATOM 643 O O . TRP A 1 87 ? 3.076 -14.514 13.885 1.00 84.81 87 TRP A O 1
ATOM 653 N N . ILE A 1 88 ? 4.690 -13.405 12.783 1.00 82.38 88 ILE A N 1
ATOM 654 C CA . ILE A 1 88 ? 5.770 -14.354 13.016 1.00 82.38 88 ILE A CA 1
ATOM 655 C C . ILE A 1 88 ? 6.484 -13.884 14.285 1.00 82.38 88 ILE A C 1
ATOM 657 O O . ILE A 1 88 ? 7.553 -13.281 14.236 1.00 82.38 88 ILE A O 1
ATOM 661 N N . ASP A 1 89 ? 5.853 -14.118 15.433 1.00 64.94 89 ASP A N 1
ATOM 662 C CA . ASP A 1 89 ? 6.565 -14.057 16.706 1.00 64.94 89 ASP A CA 1
ATOM 663 C C . ASP A 1 89 ? 7.555 -15.233 16.753 1.00 64.94 89 ASP A C 1
ATOM 665 O O . ASP A 1 89 ? 7.297 -16.297 16.179 1.00 64.94 89 ASP A O 1
ATOM 669 N N . SER A 1 90 ? 8.714 -15.014 17.367 1.00 56.31 90 SER A N 1
ATOM 670 C CA . SER A 1 90 ? 9.896 -15.888 17.395 1.00 56.31 90 SER A CA 1
ATOM 671 C C . SER A 1 90 ? 9.576 -17.353 17.722 1.00 56.31 90 SER A C 1
ATOM 673 O O . SER A 1 90 ? 9.686 -17.816 18.856 1.00 56.31 90 SER A O 1
ATOM 675 N N . THR A 1 91 ? 9.218 -18.130 16.700 1.00 51.19 91 THR A N 1
ATOM 676 C CA . THR A 1 91 ? 9.162 -19.581 16.828 1.00 51.19 91 THR A CA 1
ATOM 677 C C . THR A 1 91 ? 10.609 -20.031 16.956 1.00 51.19 91 THR A C 1
ATOM 679 O O . THR A 1 91 ? 11.416 -19.775 16.065 1.00 51.19 91 THR A O 1
ATOM 682 N N . SER A 1 92 ? 10.907 -20.553 18.147 1.00 52.31 92 SER A N 1
ATOM 683 C CA . SER A 1 92 ? 12.141 -21.170 18.636 1.00 52.31 92 SER A CA 1
ATOM 684 C C . SER A 1 92 ? 13.120 -21.601 17.537 1.00 52.31 92 SER A C 1
ATOM 686 O O . SER A 1 92 ? 12.662 -22.154 16.536 1.00 52.31 92 SER A O 1
ATOM 688 N N . PRO A 1 93 ? 14.451 -21.440 17.716 1.00 50.09 93 PRO A N 1
ATOM 689 C CA . PRO A 1 93 ? 15.403 -22.107 16.832 1.00 50.09 93 PRO A CA 1
ATOM 690 C C . PRO A 1 93 ? 14.985 -23.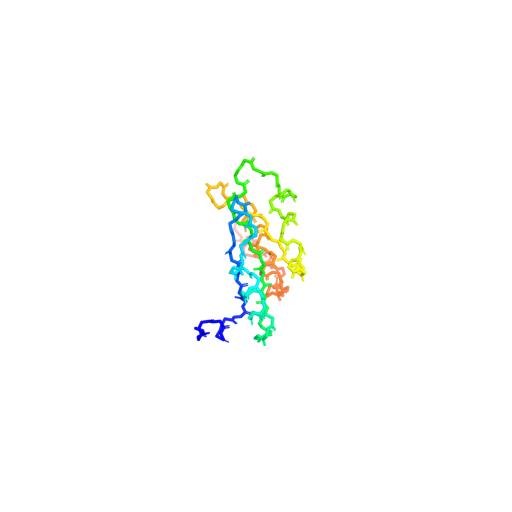574 16.718 1.00 50.09 93 PRO A C 1
ATOM 692 O O . PRO A 1 93 ? 14.733 -24.209 17.744 1.00 50.09 93 PRO A O 1
ATOM 695 N N . GLU A 1 94 ? 14.846 -24.085 15.493 1.00 57.59 94 GLU A N 1
ATOM 696 C CA . GLU A 1 94 ? 14.821 -25.529 15.282 1.00 57.59 94 GLU A CA 1
ATOM 697 C C . GLU A 1 94 ? 16.076 -26.058 15.979 1.00 57.59 94 GLU A C 1
ATOM 699 O O . GLU A 1 94 ? 17.197 -25.760 15.555 1.00 57.59 94 GLU A O 1
ATOM 704 N N . GLU A 1 95 ? 15.905 -26.745 17.113 1.00 52.34 95 GLU A N 1
ATOM 705 C CA . GLU A 1 95 ? 16.983 -27.548 17.666 1.00 52.34 95 GLU A CA 1
ATOM 706 C C . GLU A 1 95 ? 17.426 -28.469 16.525 1.00 52.34 95 GLU A C 1
ATOM 708 O O . GLU A 1 95 ? 16.571 -29.128 15.922 1.00 52.34 95 GLU A O 1
ATOM 713 N N . PRO A 1 96 ? 18.714 -28.457 16.138 1.00 51.53 96 PRO A N 1
ATOM 714 C CA . PRO A 1 96 ? 19.184 -29.363 15.110 1.00 51.53 96 PRO A CA 1
ATOM 715 C C . PRO A 1 96 ? 18.837 -30.774 15.567 1.00 51.53 96 PRO A C 1
ATOM 717 O O . PRO A 1 96 ? 19.195 -31.165 16.675 1.00 51.53 96 PRO A O 1
ATOM 720 N N . ASP A 1 97 ? 18.103 -31.493 14.721 1.00 54.41 97 ASP A N 1
ATOM 721 C CA . ASP A 1 97 ? 17.687 -32.869 14.950 1.00 54.41 97 ASP A CA 1
ATOM 722 C C . ASP A 1 97 ? 18.902 -33.715 15.368 1.00 54.41 97 ASP A C 1
ATOM 724 O O . ASP A 1 97 ? 19.751 -34.086 14.552 1.00 54.41 97 ASP A O 1
ATOM 728 N N . GLU A 1 98 ? 19.005 -34.000 16.669 1.00 55.16 98 GLU A N 1
ATOM 729 C CA . GLU A 1 98 ? 20.054 -34.827 17.271 1.00 55.16 98 GLU A CA 1
ATOM 730 C C . GLU A 1 98 ? 19.850 -36.323 16.929 1.00 55.16 98 GLU A C 1
ATOM 732 O O . GLU A 1 98 ? 20.404 -37.206 17.578 1.00 55.16 98 GLU A O 1
ATOM 737 N N . ALA A 1 99 ? 19.079 -36.645 15.881 1.00 54.31 99 ALA A N 1
ATOM 738 C CA . ALA A 1 99 ? 18.948 -37.991 15.329 1.00 54.31 99 ALA A CA 1
ATOM 739 C C . ALA A 1 99 ? 20.033 -38.361 14.295 1.00 54.31 99 ALA A C 1
ATOM 741 O O . ALA A 1 99 ? 20.062 -39.501 13.831 1.00 54.31 99 ALA A O 1
ATOM 742 N N . ALA A 1 100 ? 20.970 -37.465 13.957 1.00 49.91 100 ALA A N 1
ATOM 743 C CA . ALA A 1 100 ? 22.121 -37.800 13.103 1.00 49.91 100 ALA A CA 1
ATOM 744 C C . ALA A 1 100 ? 23.369 -38.287 13.877 1.00 49.91 100 ALA A C 1
ATOM 746 O O . ALA A 1 100 ? 24.431 -38.466 13.281 1.00 49.91 100 ALA A O 1
ATOM 747 N N . ALA A 1 101 ? 23.257 -38.523 15.190 1.00 53.75 101 ALA A N 1
ATOM 748 C CA . ALA A 1 101 ? 24.342 -39.029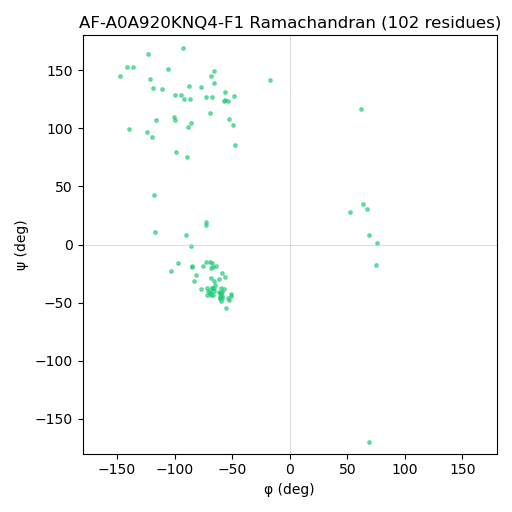 16.036 1.00 53.75 101 ALA A CA 1
ATOM 749 C C . ALA A 1 101 ? 24.022 -40.400 16.664 1.00 53.75 101 ALA A C 1
ATOM 751 O O . ALA A 1 101 ? 24.304 -40.634 17.834 1.00 53.75 101 ALA A O 1
ATOM 752 N N . VAL A 1 102 ? 23.441 -41.334 15.903 1.00 52.31 102 VAL A N 1
ATOM 753 C CA . VAL A 1 102 ? 23.293 -42.738 16.327 1.00 52.31 102 VAL A CA 1
ATOM 754 C C . VAL A 1 102 ? 23.577 -43.660 15.133 1.00 52.31 102 VAL A C 1
ATOM 756 O O . VAL A 1 102 ? 22.688 -43.902 14.330 1.00 52.31 102 VAL A O 1
ATOM 759 N N . PHE A 1 103 ? 24.811 -44.196 15.090 1.00 45.97 103 PHE A N 1
ATOM 760 C CA . PHE A 1 103 ? 25.290 -45.360 14.308 1.00 45.97 103 PHE A CA 1
ATOM 761 C C . PHE A 1 103 ? 25.201 -45.206 12.770 1.00 45.97 103 PHE A C 1
ATOM 763 O O . PHE A 1 103 ? 24.126 -45.073 12.201 1.00 45.97 103 PHE A O 1
ATOM 770 N N . VAL A 1 104 ? 26.307 -45.208 12.018 1.00 46.44 104 VAL A N 1
ATOM 771 C CA . VAL A 1 104 ? 27.257 -46.318 11.768 1.00 46.44 104 VAL A CA 1
ATOM 772 C C . VAL A 1 104 ? 28.635 -45.764 11.414 1.00 46.44 104 VAL A C 1
ATOM 774 O O . VAL A 1 104 ? 28.687 -44.804 10.614 1.00 46.44 104 VAL A O 1
#

Nearest PDB structures (foldseek):
  5dn8-assembly1_A  TM=9.215E-01  e=7.269E-08  Coxiella burnetii RSA 493
  6xrs-assembly2_B  TM=8.568E-01  e=1.740E-07  Neisseria gonorrhoeae NCCP11945
  5x4b-assembly2_B  TM=9.029E-01  e=4.164E-07  Bacillus subtilis subsp. subtilis str. 168
  6xrs-assembly1_C  TM=8.607E-01  e=4.164E-07  Neisseria gonorrhoeae NCCP11945
  6xrs-assembly2_D  TM=8.525E-01  e=5.825E-07  Neisseria gonorrhoeae NCCP11945

Mean predicted aligned error: 8.47 Å

Secondary structure (DSSP, 8-state):
-HHHHH-SSEEEEEETTT---HHHHHHHHHHHHHT--EEEEEE--TTS-HHHHHHTTGGG--S-EEE-BGGGTBSHHHHHHHHHTTT----------GGGSS--

Solvent-accessible surface area (backbone atoms only — not comparable to full-atom values): 6444 Å² total; per-residue (Å²): 110,68,68,65,74,71,42,82,64,45,78,50,76,44,49,27,76,76,45,76,51,83,66,53,59,55,50,53,52,51,43,59,73,70,68,55,54,66,35,43,31,31,28,54,34,70,98,47,56,62,68,67,39,43,53,64,52,53,79,73,73,61,88,54,70,38,59,21,20,70,97,74,62,37,48,50,68,59,46,52,50,64,70,42,49,87,71,60,66,87,74,66,82,78,72,76,74,78,76,83,78,69,88,132

Sequence (104 aa):
MAAIAEADVVLLLVDGRAGLQPGDESLVTHLRTTGKPFHLVVNKIDGVGEDIAASDFYQLGVDLIHPIAASHNRGVRKLISSVLSPWIDSTSPEEPDEAAAVFV